Protein AF-A0A1I4UAG1-F1 (afdb_monomer_lite)

Structure (mmCIF, N/CA/C/O backbone):
data_AF-A0A1I4UAG1-F1
#
_entry.id   AF-A0A1I4UAG1-F1
#
loop_
_atom_site.group_PDB
_atom_site.id
_atom_site.type_symbol
_atom_site.label_atom_id
_atom_site.label_alt_id
_atom_site.label_comp_id
_atom_site.label_asym_id
_atom_site.label_entity_id
_atom_site.label_seq_id
_atom_site.pdbx_PDB_ins_code
_atom_site.Cartn_x
_atom_site.Cartn_y
_atom_site.Cartn_z
_atom_site.occupancy
_atom_site.B_iso_or_equiv
_atom_site.auth_seq_id
_atom_site.auth_comp_id
_atom_site.auth_asym_id
_atom_site.auth_atom_id
_atom_site.pdbx_PDB_model_num
ATOM 1 N N . MET A 1 1 ? 1.148 -17.034 2.488 1.00 36.41 1 MET A N 1
ATOM 2 C CA . MET A 1 1 ? 2.399 -16.518 3.083 1.00 36.41 1 MET A CA 1
ATOM 3 C C . MET A 1 1 ? 2.016 -15.257 3.834 1.00 36.41 1 MET A C 1
ATOM 5 O O . MET A 1 1 ? 1.573 -14.318 3.188 1.00 36.41 1 MET A O 1
ATOM 9 N N . ASN A 1 2 ? 2.050 -15.269 5.167 1.00 34.09 2 ASN A N 1
ATOM 10 C CA . ASN A 1 2 ? 1.623 -14.113 5.958 1.00 34.09 2 ASN A CA 1
ATOM 11 C C . ASN A 1 2 ? 2.826 -13.196 6.171 1.00 34.09 2 ASN A C 1
ATOM 13 O O . ASN A 1 2 ? 3.825 -13.617 6.750 1.00 34.09 2 ASN A O 1
ATOM 17 N N . VAL A 1 3 ? 2.739 -11.968 5.663 1.00 47.25 3 VAL A N 1
ATOM 18 C CA . VAL A 1 3 ? 3.727 -10.916 5.921 1.00 47.25 3 VAL A CA 1
ATOM 19 C C . VAL A 1 3 ? 3.365 -10.281 7.258 1.00 47.25 3 VAL A C 1
ATOM 21 O O . VAL A 1 3 ? 2.279 -9.723 7.399 1.00 47.25 3 VAL A O 1
ATOM 24 N N .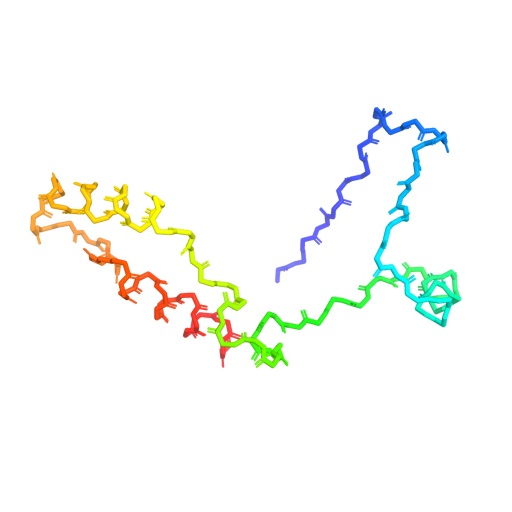 TYR A 1 4 ? 4.255 -10.384 8.240 1.00 49.16 4 TYR A N 1
ATOM 25 C CA . TYR A 1 4 ? 4.127 -9.670 9.506 1.00 49.16 4 TYR A CA 1
ATOM 26 C C . TYR A 1 4 ? 4.937 -8.381 9.407 1.00 49.16 4 TYR A C 1
ATOM 28 O O . TYR A 1 4 ? 6.123 -8.416 9.091 1.00 49.16 4 TYR A O 1
ATOM 36 N N . LEU A 1 5 ? 4.279 -7.243 9.619 1.00 63.88 5 LEU A N 1
ATOM 37 C CA . LEU A 1 5 ? 4.933 -5.939 9.636 1.00 63.88 5 LEU A CA 1
ATOM 38 C C . LEU A 1 5 ? 5.484 -5.687 11.042 1.00 63.88 5 LEU A C 1
ATOM 40 O O . LEU A 1 5 ? 4.742 -5.789 12.021 1.00 63.88 5 LEU A O 1
ATOM 44 N N . GLU A 1 6 ? 6.770 -5.362 11.144 1.00 74.44 6 GLU A N 1
ATOM 45 C CA . GLU A 1 6 ? 7.379 -4.937 12.404 1.00 74.44 6 GLU A CA 1
ATOM 46 C C . GLU A 1 6 ? 7.156 -3.439 12.625 1.00 74.44 6 GLU A C 1
ATOM 48 O O . GLU A 1 6 ? 7.263 -2.632 11.700 1.00 74.44 6 GLU A O 1
ATOM 53 N N . ILE A 1 7 ? 6.832 -3.062 13.864 1.00 72.06 7 ILE A N 1
ATOM 54 C CA . ILE A 1 7 ? 6.707 -1.655 14.250 1.00 72.06 7 ILE A CA 1
ATOM 55 C C . ILE A 1 7 ? 8.116 -1.078 14.393 1.00 72.06 7 ILE A C 1
ATOM 57 O O . ILE A 1 7 ? 8.915 -1.564 15.197 1.00 72.06 7 ILE A O 1
ATOM 61 N N . ASP A 1 8 ? 8.405 -0.022 13.635 1.00 78.38 8 ASP A N 1
ATOM 62 C CA . ASP A 1 8 ? 9.658 0.718 13.748 1.00 78.38 8 ASP A CA 1
ATOM 63 C C . ASP A 1 8 ? 9.760 1.374 15.136 1.00 78.38 8 ASP A C 1
ATOM 65 O O . ASP A 1 8 ? 8.953 2.222 15.518 1.00 78.38 8 ASP A O 1
ATOM 69 N N . LYS A 1 9 ? 10.775 0.972 15.906 1.00 81.69 9 LYS A N 1
ATOM 70 C CA . LYS A 1 9 ? 11.013 1.451 17.276 1.00 81.69 9 LYS A CA 1
ATOM 71 C C . LYS A 1 9 ? 11.460 2.915 17.341 1.00 81.69 9 LYS A C 1
ATOM 73 O O . LYS A 1 9 ? 11.509 3.471 18.432 1.00 81.69 9 LYS A O 1
ATOM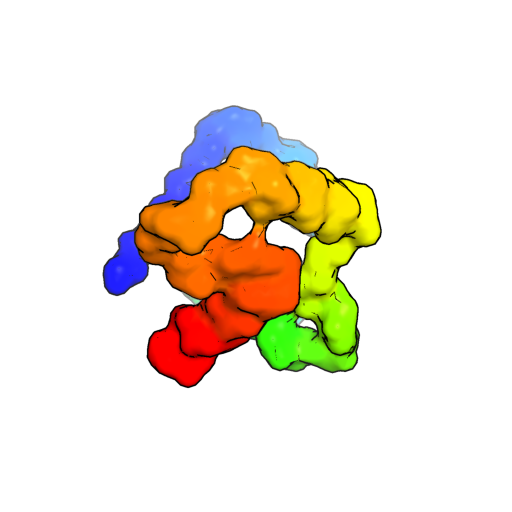 78 N N . SER A 1 10 ? 11.807 3.525 16.209 1.00 82.94 10 SER A N 1
ATOM 79 C CA . SER A 1 10 ? 12.194 4.936 16.116 1.00 82.94 10 SER A CA 1
ATOM 80 C C . SER A 1 10 ? 11.002 5.891 15.953 1.00 82.94 10 SER A C 1
ATOM 82 O O . SER A 1 10 ? 11.185 7.111 15.932 1.00 82.94 10 SER A O 1
ATOM 84 N N . LEU A 1 11 ? 9.776 5.361 15.859 1.00 75.62 11 LEU A N 1
ATOM 85 C CA . LEU A 1 11 ? 8.563 6.162 15.721 1.00 75.62 11 LEU A CA 1
ATOM 86 C C . LEU A 1 11 ? 8.330 7.039 16.958 1.00 75.62 11 LEU A C 1
ATOM 88 O O . LEU A 1 11 ? 8.184 6.560 18.079 1.00 75.62 11 LEU A O 1
ATOM 92 N N . ASN A 1 12 ? 8.265 8.348 16.729 1.00 80.06 12 ASN A N 1
ATOM 93 C CA . ASN A 1 12 ? 7.964 9.345 17.751 1.00 80.06 12 ASN A CA 1
ATOM 94 C C . ASN A 1 12 ? 6.451 9.377 18.040 1.00 80.06 12 ASN A C 1
ATOM 96 O O . ASN A 1 12 ? 5.648 9.380 17.111 1.00 80.06 12 ASN A O 1
ATOM 100 N N . GLU A 1 13 ? 6.044 9.473 19.306 1.00 75.56 13 GLU A N 1
ATOM 101 C CA . GLU A 1 13 ? 4.627 9.568 19.705 1.00 75.56 13 GLU A CA 1
ATOM 102 C C . GLU A 1 13 ? 3.913 10.813 19.151 1.00 75.56 13 GLU A C 1
ATOM 104 O O . GLU A 1 13 ? 2.707 10.802 18.916 1.00 75.56 13 GLU A O 1
ATOM 109 N N . SER A 1 14 ? 4.660 11.888 18.895 1.00 77.06 14 SER A N 1
ATOM 110 C CA . SER A 1 14 ? 4.154 13.102 18.243 1.00 77.06 14 SER A CA 1
ATOM 111 C C . SER A 1 14 ? 4.039 12.978 16.722 1.00 77.06 14 SER A C 1
ATOM 113 O O . SER A 1 14 ? 3.592 13.919 16.055 1.00 77.06 14 SER A O 1
ATOM 115 N N . LEU A 1 15 ? 4.435 11.836 16.145 1.00 72.31 15 LEU A N 1
ATOM 116 C CA . LEU A 1 15 ? 4.354 11.620 14.713 1.00 72.31 15 LEU A CA 1
ATOM 117 C C . LEU A 1 15 ? 2.887 11.641 14.291 1.00 72.31 15 LEU A C 1
ATOM 119 O O . LEU A 1 15 ? 2.079 10.780 14.637 1.00 72.31 15 LEU A O 1
ATOM 123 N N . ARG A 1 16 ? 2.537 12.651 13.497 1.00 66.69 16 ARG A N 1
ATOM 124 C CA . ARG A 1 16 ? 1.200 12.787 12.935 1.00 66.69 16 ARG A CA 1
ATOM 125 C C . ARG A 1 16 ? 1.016 11.722 11.855 1.00 66.69 16 ARG A C 1
ATOM 127 O O . ARG A 1 16 ? 1.296 11.963 10.687 1.00 66.69 16 ARG A O 1
ATOM 134 N N . ILE A 1 17 ? 0.498 10.561 12.254 1.00 62.59 17 ILE A N 1
ATOM 135 C CA . ILE A 1 17 ? 0.156 9.426 11.370 1.00 62.59 17 ILE A CA 1
ATOM 136 C C . ILE A 1 17 ? -0.855 9.852 10.284 1.00 62.59 17 ILE A C 1
ATOM 138 O O . ILE A 1 17 ? -1.009 9.219 9.241 1.00 62.59 17 ILE A O 1
ATOM 142 N N . TRP A 1 18 ? -1.559 10.961 10.513 1.00 63.31 18 TRP A N 1
ATOM 143 C CA . TRP A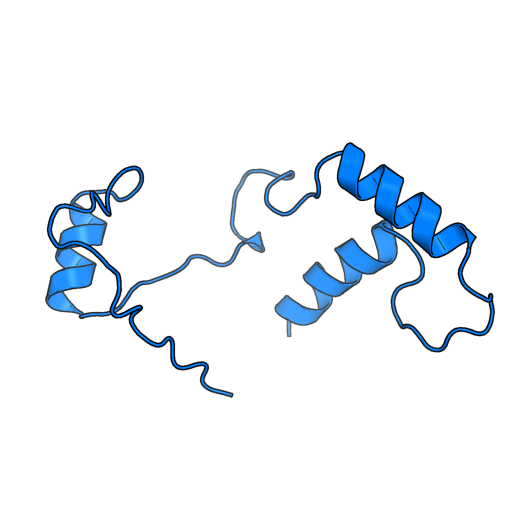 1 18 ? -2.799 11.257 9.831 1.00 63.31 18 TRP A CA 1
ATOM 144 C C . TRP A 1 18 ? -2.704 12.402 8.818 1.00 63.31 18 TRP A C 1
ATOM 146 O O . TRP A 1 18 ? -2.681 13.579 9.182 1.00 63.31 18 TRP A O 1
ATOM 156 N N . ARG A 1 19 ? -2.771 12.052 7.527 1.00 56.75 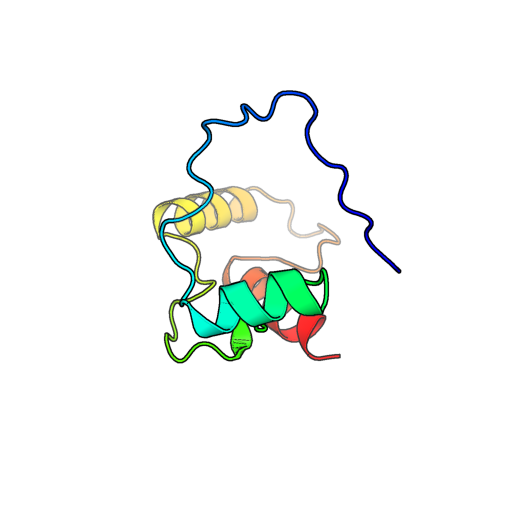19 ARG A N 1
ATOM 157 C CA . ARG A 1 19 ? -3.204 12.974 6.458 1.00 56.75 19 ARG A CA 1
ATOM 158 C C . ARG A 1 19 ? -4.362 12.460 5.589 1.00 56.75 19 ARG A C 1
ATOM 160 O O . ARG A 1 19 ? -5.032 13.288 4.988 1.00 56.75 19 ARG A O 1
ATOM 167 N N . TYR A 1 20 ? -4.655 11.151 5.555 1.00 60.44 20 TYR A N 1
ATOM 168 C CA . TYR A 1 20 ? -5.523 10.581 4.500 1.00 60.44 20 TYR A CA 1
ATOM 169 C C . TYR A 1 20 ? -6.554 9.516 4.941 1.00 60.44 20 TYR A C 1
ATOM 171 O O . TYR A 1 20 ? -7.040 8.755 4.108 1.00 60.44 20 TYR A O 1
ATOM 179 N N . MET A 1 21 ? -6.930 9.436 6.224 1.00 73.75 21 MET A N 1
ATOM 180 C CA . MET A 1 21 ? -7.970 8.498 6.692 1.00 73.75 21 MET A CA 1
ATOM 181 C C . MET A 1 21 ? -9.256 9.232 7.115 1.00 73.75 21 MET A C 1
ATOM 183 O O . MET A 1 21 ? -9.206 10.267 7.768 1.00 73.75 21 MET A O 1
ATOM 187 N N . GLY A 1 22 ? -10.431 8.730 6.735 1.00 80.06 22 GLY A N 1
ATOM 188 C CA . GLY A 1 22 ? -11.706 9.269 7.231 1.00 80.06 22 GLY A CA 1
ATOM 189 C C . GLY A 1 22 ? -11.991 8.817 8.668 1.00 80.06 22 GLY A C 1
ATOM 190 O O . GLY A 1 22 ? -11.537 7.747 9.068 1.00 80.06 22 GLY A O 1
ATOM 191 N N . LEU A 1 23 ? -12.788 9.580 9.426 1.00 84.50 23 LEU A N 1
ATOM 192 C CA . LEU A 1 23 ? -13.123 9.265 10.826 1.00 84.50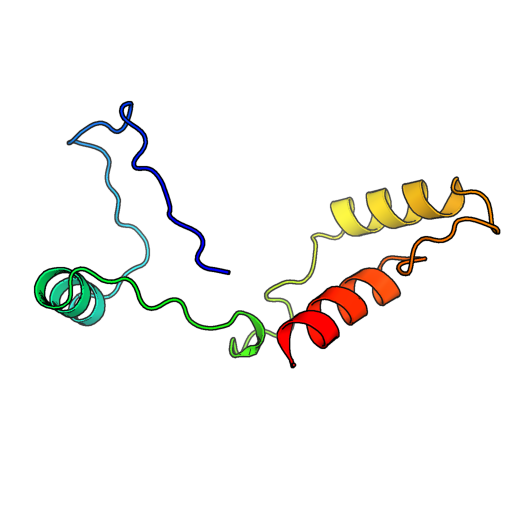 23 LEU A CA 1
ATOM 193 C C . LEU A 1 23 ? -13.693 7.847 11.007 1.00 84.50 23 LEU A C 1
ATOM 195 O O . LEU A 1 23 ? -13.249 7.118 11.886 1.00 84.50 23 LEU A O 1
ATOM 199 N N . ALA A 1 24 ? -14.618 7.422 10.143 1.00 86.69 24 ALA A N 1
ATOM 200 C CA . ALA A 1 24 ? -15.202 6.079 10.213 1.00 86.69 24 ALA A CA 1
ATOM 201 C C . ALA A 1 24 ? -14.148 4.966 10.061 1.00 86.69 24 ALA A C 1
ATOM 203 O O . ALA A 1 24 ? -14.206 3.950 10.749 1.00 86.69 24 ALA A O 1
ATOM 204 N N . LYS A 1 25 ? -13.146 5.179 9.196 1.00 80.81 25 LYS A N 1
ATOM 205 C CA . LYS A 1 25 ? -12.036 4.235 9.015 1.00 80.81 25 LYS A CA 1
ATOM 206 C C . LYS A 1 25 ? -11.129 4.193 10.246 1.00 80.81 25 LYS A C 1
ATOM 208 O O . LYS A 1 25 ? -10.651 3.117 10.584 1.00 80.81 25 LYS A O 1
ATOM 213 N N . LEU A 1 26 ? -10.939 5.321 10.936 1.00 83.81 26 LEU A N 1
ATOM 214 C CA . LEU A 1 26 ? -10.204 5.337 12.203 1.00 83.81 26 LEU A CA 1
ATOM 215 C C . LEU A 1 26 ? -10.932 4.544 13.288 1.00 83.81 26 LEU A C 1
ATOM 217 O O . LEU A 1 26 ? -10.313 3.722 13.954 1.00 83.81 26 LEU A O 1
ATOM 221 N N . ILE A 1 27 ? -12.229 4.792 13.474 1.00 88.00 27 ILE A N 1
ATOM 222 C CA . ILE A 1 27 ? -13.017 4.091 14.498 1.00 88.00 27 ILE A CA 1
ATOM 223 C C . ILE A 1 27 ? -12.945 2.582 14.248 1.00 88.00 27 ILE A C 1
ATOM 225 O O . ILE A 1 27 ? -12.583 1.827 15.146 1.00 88.00 27 ILE A O 1
ATOM 229 N N . SER A 1 28 ? -13.150 2.163 12.996 1.00 87.31 28 SER A N 1
ATOM 230 C CA . SER A 1 28 ? -12.999 0.764 12.595 1.00 87.31 28 SER A CA 1
ATOM 231 C C . SER A 1 28 ? -11.592 0.213 12.871 1.00 87.31 28 SER A C 1
ATOM 233 O O . SER A 1 28 ? -11.473 -0.907 13.367 1.00 87.31 28 SER A O 1
ATOM 235 N N . LEU A 1 29 ? -10.524 0.981 12.620 1.00 86.06 29 LEU A N 1
ATOM 236 C CA . LEU A 1 29 ? -9.150 0.580 12.944 1.00 86.06 29 LEU A CA 1
ATOM 237 C C . LEU A 1 29 ? -8.960 0.353 14.450 1.00 86.06 29 LEU A C 1
ATOM 239 O O . LEU A 1 29 ? -8.332 -0.628 14.835 1.00 86.06 29 LEU A O 1
ATOM 243 N N . PHE A 1 30 ? -9.496 1.224 15.307 1.00 86.19 30 PHE A N 1
ATOM 244 C CA . PHE A 1 30 ? -9.377 1.057 16.758 1.00 86.19 30 PHE A CA 1
ATOM 245 C C . PHE A 1 30 ? -10.176 -0.134 17.284 1.00 86.19 30 PHE A C 1
ATOM 247 O O . PHE A 1 30 ? -9.667 -0.879 18.121 1.00 86.19 30 PHE A O 1
ATOM 254 N N . GLU A 1 31 ? -11.390 -0.340 16.777 1.00 91.31 31 GLU A N 1
ATOM 255 C CA . GLU A 1 31 ? -12.241 -1.463 17.174 1.00 91.31 31 GLU A CA 1
ATOM 256 C C . GLU A 1 31 ? -11.658 -2.806 16.726 1.00 91.31 31 GLU A C 1
ATOM 258 O O . GLU A 1 31 ? -11.603 -3.760 17.501 1.00 91.31 31 GLU A O 1
ATOM 263 N N . THR A 1 32 ? -11.191 -2.882 15.479 1.00 87.19 32 THR A N 1
ATOM 264 C CA . THR A 1 32 ? -10.734 -4.143 14.873 1.00 87.19 32 THR A CA 1
ATOM 265 C C . THR A 1 32 ? -9.246 -4.410 15.075 1.00 87.19 32 THR A C 1
ATOM 267 O O . THR A 1 32 ? -8.798 -5.537 14.872 1.00 87.19 32 THR A O 1
ATOM 270 N N . LYS A 1 33 ? -8.468 -3.386 15.455 1.00 82.62 33 LYS A N 1
ATOM 271 C CA . LYS A 1 33 ? -6.994 -3.402 15.491 1.00 82.62 33 LYS A CA 1
ATOM 272 C C . LYS A 1 33 ? -6.375 -3.880 14.171 1.00 82.62 33 LYS A C 1
ATOM 274 O O . LYS A 1 33 ? -5.296 -4.469 14.164 1.00 82.62 33 LYS A O 1
ATOM 279 N N . ALA A 1 34 ? -7.060 -3.630 13.057 1.00 77.06 34 ALA A N 1
ATOM 280 C CA . ALA A 1 34 ? -6.675 -4.080 11.729 1.00 77.06 34 ALA A CA 1
ATOM 281 C C . ALA A 1 34 ? -6.880 -2.969 10.694 1.00 77.06 34 ALA A C 1
ATOM 283 O O . ALA A 1 34 ? -7.832 -2.191 10.761 1.00 77.06 34 ALA A O 1
ATOM 284 N N . LEU A 1 35 ? -5.979 -2.906 9.713 1.00 75.19 35 LEU A N 1
ATOM 285 C CA . LEU A 1 35 ? -6.052 -1.948 8.618 1.00 75.19 35 LEU A CA 1
ATOM 286 C C . LEU A 1 35 ? -6.522 -2.653 7.344 1.00 75.19 35 LEU A C 1
ATOM 288 O O . LEU A 1 35 ? -5.871 -3.577 6.861 1.00 75.19 35 LEU A O 1
ATOM 292 N N . TRP A 1 36 ? -7.627 -2.179 6.774 1.00 70.88 36 TRP A N 1
ATOM 293 C CA . TRP A 1 36 ? -8.137 -2.674 5.499 1.00 70.88 36 TRP A CA 1
ATOM 294 C C . TRP A 1 36 ? -7.574 -1.841 4.355 1.00 70.88 36 TRP A C 1
ATOM 296 O O . TRP A 1 36 ? -7.981 -0.698 4.130 1.00 70.88 36 TRP A O 1
ATOM 306 N N . LEU A 1 37 ? -6.620 -2.425 3.636 1.00 71.81 37 LEU A N 1
ATOM 307 C CA . LEU A 1 37 ? -6.085 -1.849 2.413 1.00 71.81 37 LEU A CA 1
ATOM 308 C C . LEU A 1 37 ? -6.937 -2.305 1.231 1.00 71.81 37 LEU A C 1
ATOM 310 O O . LEU A 1 37 ? -7.221 -3.490 1.061 1.00 71.81 37 LEU A O 1
ATOM 314 N N . VAL A 1 38 ? -7.364 -1.338 0.427 1.00 69.19 38 VAL A N 1
ATOM 315 C CA . VAL A 1 38 ? -8.069 -1.599 -0.825 1.00 69.19 38 VAL A CA 1
ATOM 316 C C . VAL A 1 38 ? -7.042 -2.055 -1.860 1.00 69.19 38 VAL A C 1
ATOM 318 O O . VAL A 1 38 ? -5.926 -1.534 -1.897 1.00 69.19 38 VAL A O 1
ATOM 321 N N . ARG A 1 39 ? -7.399 -3.040 -2.690 1.00 69.56 39 ARG A N 1
ATOM 322 C CA . ARG A 1 39 ? -6.507 -3.497 -3.758 1.00 69.56 39 ARG A CA 1
ATOM 323 C C . ARG A 1 39 ? -6.297 -2.373 -4.774 1.00 69.56 39 ARG A C 1
ATOM 325 O O . ARG A 1 39 ? -7.262 -1.723 -5.180 1.00 69.56 39 ARG A O 1
ATOM 332 N N . ALA A 1 40 ? -5.052 -2.176 -5.202 1.00 64.69 40 ALA A N 1
ATOM 333 C CA . ALA A 1 40 ? -4.677 -1.074 -6.085 1.00 64.69 40 ALA A CA 1
ATOM 334 C C . ALA A 1 40 ? -5.410 -1.082 -7.445 1.00 64.69 40 ALA A C 1
ATOM 336 O O . ALA A 1 40 ? -5.630 -0.043 -8.050 1.00 64.69 40 ALA A O 1
ATOM 337 N N . ASP A 1 41 ? -5.856 -2.245 -7.907 1.00 60.56 41 ASP A N 1
ATOM 338 C CA . ASP A 1 41 ? -6.597 -2.407 -9.159 1.00 60.56 41 ASP A CA 1
ATOM 339 C C . ASP A 1 41 ? -8.077 -1.995 -9.071 1.00 60.56 41 ASP A C 1
ATOM 341 O O . ASP A 1 41 ? -8.760 -1.923 -10.089 1.00 60.56 41 ASP A O 1
ATOM 345 N N . THR A 1 42 ? -8.589 -1.719 -7.868 1.00 67.31 42 THR A N 1
ATOM 346 C CA . THR A 1 42 ? -9.977 -1.264 -7.666 1.00 67.31 42 THR A CA 1
ATOM 347 C C . THR A 1 42 ? -10.112 0.258 -7.610 1.00 67.31 42 THR A C 1
ATOM 349 O O . THR A 1 42 ? -11.228 0.778 -7.500 1.00 67.31 42 THR A O 1
ATOM 352 N N . PHE A 1 43 ? -8.999 0.994 -7.694 1.00 63.75 43 PHE A N 1
ATOM 353 C CA . PHE A 1 43 ? -9.044 2.445 -7.796 1.00 63.75 43 PHE A CA 1
ATOM 354 C C . PHE A 1 43 ? -9.599 2.874 -9.159 1.00 63.75 43 PHE A C 1
ATOM 356 O O . PHE A 1 43 ? -9.329 2.275 -10.196 1.00 63.75 43 PHE A O 1
ATOM 363 N N . LYS A 1 44 ? -10.419 3.931 -9.155 1.00 61.56 44 LYS A N 1
ATOM 364 C CA . LYS A 1 44 ? -11.038 4.471 -10.378 1.00 61.56 44 LYS A CA 1
ATOM 365 C C . LYS A 1 44 ? -10.039 5.203 -11.275 1.00 61.56 44 LYS A C 1
ATOM 367 O O . LYS A 1 44 ? -10.346 5.443 -12.442 1.00 61.56 44 LYS A O 1
ATOM 372 N N . ASP A 1 45 ? -8.889 5.601 -10.735 1.00 64.56 45 ASP A N 1
ATOM 373 C CA . ASP A 1 45 ? -7.854 6.263 -11.512 1.00 64.56 45 ASP A CA 1
ATOM 374 C C . ASP A 1 45 ? -7.049 5.228 -12.306 1.00 64.56 45 ASP A C 1
ATOM 376 O O . ASP A 1 45 ? -6.303 4.419 -11.763 1.00 64.56 45 ASP A O 1
ATOM 380 N N . LYS A 1 46 ? -7.183 5.294 -13.632 1.00 60.41 46 LYS A N 1
ATOM 381 C CA . LYS A 1 46 ? -6.452 4.471 -14.606 1.00 60.41 46 LYS A CA 1
ATOM 382 C C . LYS A 1 46 ? -4.926 4.642 -14.550 1.00 60.41 46 LYS A C 1
ATOM 384 O O . LYS A 1 46 ? -4.208 3.902 -15.221 1.00 60.41 46 LYS A O 1
ATOM 389 N N . HIS A 1 47 ? -4.436 5.663 -13.851 1.00 57.03 47 HIS A N 1
ATOM 390 C CA . HIS A 1 47 ? -3.015 5.923 -13.645 1.00 57.03 47 HIS A CA 1
ATOM 391 C C . HIS A 1 47 ? -2.527 5.513 -12.253 1.00 57.03 47 HIS A C 1
ATOM 393 O O . HIS A 1 47 ? -1.323 5.575 -12.002 1.00 57.03 47 HIS A O 1
ATOM 399 N N . GLU A 1 48 ? -3.410 5.051 -11.368 1.00 60.75 48 GLU A N 1
ATOM 400 C CA . GLU A 1 48 ? -3.009 4.529 -10.067 1.00 60.75 48 GLU A CA 1
ATOM 401 C C . GLU A 1 48 ? -2.231 3.218 -10.272 1.00 60.75 48 GLU A C 1
ATOM 403 O O . GLU A 1 48 ? -2.705 2.274 -10.900 1.00 60.75 48 GLU A O 1
ATOM 408 N N . GLY A 1 49 ? -0.967 3.198 -9.839 1.00 61.19 49 GLY A N 1
ATOM 409 C CA . GLY A 1 49 ? -0.027 2.111 -10.143 1.00 61.19 49 GLY A CA 1
ATOM 410 C C . GLY A 1 49 ? 0.718 2.243 -11.480 1.00 61.19 49 GLY A C 1
ATOM 411 O O . GLY A 1 49 ? 1.457 1.329 -11.851 1.00 61.19 49 GLY A O 1
ATOM 412 N N . ARG A 1 50 ? 0.575 3.360 -12.209 1.00 68.56 50 ARG A N 1
ATOM 413 C CA . ARG A 1 50 ? 1.434 3.681 -13.358 1.00 68.56 50 ARG A CA 1
ATOM 414 C C . ARG A 1 50 ? 2.714 4.351 -12.868 1.00 68.56 50 ARG A C 1
ATOM 416 O O . ARG A 1 50 ? 2.664 5.333 -12.131 1.00 68.56 50 ARG A O 1
ATOM 423 N N . PHE A 1 51 ? 3.866 3.846 -13.297 1.00 70.75 51 PHE A N 1
ATOM 424 C CA . PHE A 1 51 ? 5.131 4.500 -12.972 1.00 70.75 51 PHE A CA 1
ATOM 425 C C . PHE A 1 51 ? 5.225 5.904 -13.596 1.00 70.75 51 PHE A C 1
ATOM 427 O O . PHE A 1 51 ? 4.750 6.094 -14.721 1.00 70.75 51 PHE A O 1
ATOM 434 N N . PRO A 1 52 ? 5.862 6.871 -12.905 1.00 80.25 52 PRO A N 1
ATOM 435 C CA . PRO A 1 52 ? 6.192 8.170 -13.482 1.00 80.25 52 PRO A CA 1
ATOM 436 C C . PRO A 1 52 ? 6.998 8.030 -14.779 1.00 80.25 52 PRO A C 1
ATOM 438 O O . PRO A 1 52 ? 7.765 7.077 -14.941 1.00 80.25 52 PRO A O 1
ATOM 441 N N . ASP A 1 53 ? 6.878 9.003 -15.684 1.00 80.88 53 ASP A N 1
ATOM 442 C CA . ASP A 1 53 ? 7.543 8.955 -16.994 1.00 80.88 53 ASP A CA 1
ATOM 443 C C . ASP A 1 53 ? 9.069 8.822 -16.902 1.00 80.88 53 ASP A C 1
ATOM 445 O O . ASP A 1 53 ? 9.680 8.115 -17.703 1.00 80.88 53 ASP A O 1
ATOM 449 N N . GLU A 1 54 ? 9.687 9.431 -15.891 1.00 84.19 54 GLU A N 1
ATOM 450 C CA . GLU A 1 54 ? 11.126 9.315 -15.625 1.00 84.19 54 GLU A CA 1
ATOM 451 C C . GLU A 1 54 ? 11.538 7.871 -15.305 1.00 84.19 54 GLU A C 1
ATOM 453 O O . GLU A 1 54 ? 12.562 7.366 -15.778 1.00 84.19 54 GLU A O 1
ATOM 458 N N . MET A 1 55 ? 10.708 7.174 -14.527 1.00 80.81 55 MET A N 1
ATOM 459 C CA . MET A 1 55 ? 10.939 5.784 -14.153 1.00 80.81 55 MET A CA 1
ATOM 460 C C . MET A 1 55 ? 10.718 4.857 -15.347 1.00 80.81 55 MET A C 1
ATOM 462 O O . MET A 1 55 ? 11.518 3.949 -15.568 1.00 80.81 55 MET A O 1
ATOM 466 N N . ARG A 1 56 ? 9.704 5.140 -16.173 1.00 81.19 56 ARG A N 1
ATOM 467 C CA . ARG A 1 56 ? 9.498 4.451 -17.453 1.00 81.19 56 ARG A CA 1
ATOM 468 C C . ARG A 1 56 ? 10.721 4.599 -18.363 1.00 81.19 56 ARG A C 1
ATOM 470 O O . ARG A 1 56 ? 11.233 3.594 -18.847 1.00 81.19 56 ARG A O 1
ATOM 477 N N . ALA A 1 57 ? 11.236 5.816 -18.540 1.00 84.38 57 ALA A N 1
ATOM 478 C CA . ALA A 1 57 ? 12.421 6.074 -19.362 1.00 84.38 57 ALA A CA 1
ATOM 479 C C . ALA A 1 57 ? 13.676 5.351 -18.833 1.00 84.38 57 ALA A C 1
ATOM 481 O O . ALA A 1 57 ? 14.469 4.804 -19.609 1.00 84.38 57 ALA A O 1
ATOM 482 N N . SER A 1 58 ? 13.831 5.302 -17.508 1.00 84.06 58 SER A N 1
ATOM 483 C CA . SER A 1 58 ? 14.923 4.580 -16.849 1.00 84.06 58 SER A CA 1
ATOM 484 C C . SER A 1 58 ? 14.814 3.067 -17.065 1.00 84.06 58 SER A C 1
ATOM 486 O O . SER A 1 58 ? 15.804 2.425 -17.413 1.00 84.06 58 SER A O 1
ATOM 488 N N . MET A 1 59 ? 13.610 2.497 -16.936 1.00 79.81 59 MET A N 1
ATOM 489 C CA . MET A 1 59 ? 13.357 1.075 -17.193 1.00 79.81 59 MET A CA 1
ATOM 490 C C . MET A 1 59 ? 13.597 0.713 -18.659 1.00 79.81 59 MET A C 1
ATOM 492 O O . MET A 1 59 ? 14.293 -0.258 -18.936 1.00 79.81 59 MET A O 1
ATOM 496 N N . GLU A 1 60 ? 13.084 1.503 -19.604 1.00 82.88 60 GLU A N 1
ATOM 497 C CA . GLU A 1 60 ? 13.315 1.289 -21.038 1.00 82.88 60 GLU A CA 1
ATOM 498 C C . GLU A 1 60 ? 14.813 1.319 -21.383 1.00 82.88 60 GLU A C 1
ATOM 500 O O . GLU A 1 60 ? 15.292 0.486 -22.154 1.00 82.88 60 GLU A O 1
ATOM 505 N N . SER A 1 61 ? 15.571 2.244 -20.786 1.00 84.62 61 SER A N 1
ATOM 506 C CA . SER A 1 61 ? 17.026 2.319 -20.970 1.00 84.62 61 SER A CA 1
ATOM 507 C C . SER A 1 61 ? 17.747 1.120 -20.360 1.00 84.62 61 SER A C 1
ATOM 509 O O . SER A 1 61 ? 18.654 0.576 -20.987 1.00 84.62 61 SER A O 1
ATOM 511 N N . ALA A 1 62 ? 17.329 0.669 -19.175 1.00 82.38 62 ALA A N 1
ATOM 512 C CA . ALA A 1 62 ? 17.877 -0.528 -18.553 1.00 82.38 62 ALA A CA 1
ATOM 513 C C . ALA A 1 62 ? 17.647 -1.760 -19.442 1.00 82.38 62 ALA A C 1
ATOM 515 O O . ALA A 1 62 ? 18.616 -2.423 -19.801 1.00 82.38 62 ALA A O 1
ATOM 516 N N . TYR A 1 63 ? 16.404 -2.014 -19.877 1.00 76.44 63 TYR A N 1
ATOM 517 C CA . TYR A 1 63 ? 16.033 -3.180 -20.695 1.00 76.44 63 TYR A CA 1
ATOM 518 C C . TYR A 1 63 ? 16.705 -3.222 -22.073 1.00 76.44 63 TYR A C 1
ATOM 520 O O . TYR A 1 63 ? 17.075 -4.305 -22.522 1.00 76.44 63 TYR A O 1
ATOM 528 N N . LYS A 1 64 ? 16.969 -2.073 -22.712 1.00 81.38 64 LYS A N 1
ATOM 529 C CA . LYS A 1 64 ? 17.769 -2.021 -23.956 1.00 81.38 64 LYS A CA 1
ATOM 530 C C . LYS A 1 64 ? 19.180 -2.584 -23.788 1.00 81.38 64 LYS A C 1
ATOM 532 O O . LYS A 1 64 ? 19.734 -3.122 -24.743 1.00 81.38 64 LYS A O 1
ATOM 537 N N . ASN A 1 65 ? 19.745 -2.461 -22.590 1.00 81.12 65 ASN A N 1
ATOM 538 C CA . ASN A 1 65 ? 21.096 -2.915 -22.283 1.00 81.12 65 ASN A CA 1
ATOM 539 C C . ASN A 1 65 ? 21.138 -4.367 -21.782 1.00 81.12 65 ASN A C 1
ATOM 541 O O . ASN A 1 65 ? 22.226 -4.901 -21.564 1.00 81.12 65 ASN A O 1
ATOM 545 N N . PHE A 1 66 ? 19.987 -5.027 -21.599 1.00 76.44 66 PHE A N 1
ATOM 546 C CA . PHE A 1 66 ? 19.964 -6.429 -21.197 1.00 76.44 66 PHE A CA 1
ATOM 547 C C . PHE A 1 66 ? 20.258 -7.369 -22.379 1.00 76.44 66 PHE A C 1
ATOM 549 O O . PHE A 1 66 ? 19.823 -7.132 -23.509 1.00 76.44 66 PHE A O 1
ATOM 556 N N . PRO A 1 67 ? 20.957 -8.488 -22.128 1.00 78.94 67 PRO A N 1
ATOM 557 C CA . PRO A 1 67 ? 21.164 -9.520 -23.134 1.00 78.94 67 PRO A CA 1
ATOM 558 C C . PRO A 1 67 ? 19.827 -10.145 -23.570 1.00 78.94 67 PRO A C 1
ATOM 560 O O . PRO A 1 67 ? 18.982 -10.478 -22.740 1.00 78.94 67 PRO A O 1
ATOM 563 N N . LYS A 1 68 ? 19.640 -10.348 -24.885 1.00 72.38 68 LYS A N 1
ATOM 564 C CA . LYS A 1 68 ? 18.388 -10.874 -25.487 1.00 72.38 68 LYS A CA 1
ATOM 565 C C . LYS A 1 68 ? 17.976 -12.261 -24.973 1.00 72.38 68 LYS A C 1
ATOM 567 O O . LYS A 1 68 ? 16.818 -12.645 -25.075 1.00 72.38 68 LYS A O 1
ATOM 572 N N . ASN A 1 69 ? 18.937 -13.007 -24.451 1.00 75.94 69 ASN A N 1
ATOM 573 C CA . ASN A 1 69 ? 18.829 -14.343 -23.877 1.00 75.94 69 ASN A CA 1
ATOM 574 C C . ASN A 1 69 ? 18.640 -14.331 -22.346 1.00 75.94 69 ASN A C 1
ATOM 576 O O . ASN A 1 69 ? 18.841 -15.353 -21.695 1.00 75.94 69 ASN A O 1
ATOM 580 N N . ASN A 1 70 ? 18.262 -13.193 -21.759 1.00 73.25 70 ASN A N 1
ATOM 581 C CA . ASN A 1 70 ? 17.919 -13.106 -20.343 1.00 73.25 70 ASN A CA 1
ATOM 582 C C . ASN A 1 70 ? 16.644 -13.932 -20.040 1.00 73.25 70 ASN A C 1
ATOM 584 O O . ASN A 1 70 ? 15.626 -13.719 -20.701 1.00 73.25 70 ASN A O 1
ATOM 588 N N . PRO A 1 71 ? 16.658 -14.836 -19.039 1.00 77.44 71 PRO A N 1
ATOM 589 C CA . PRO A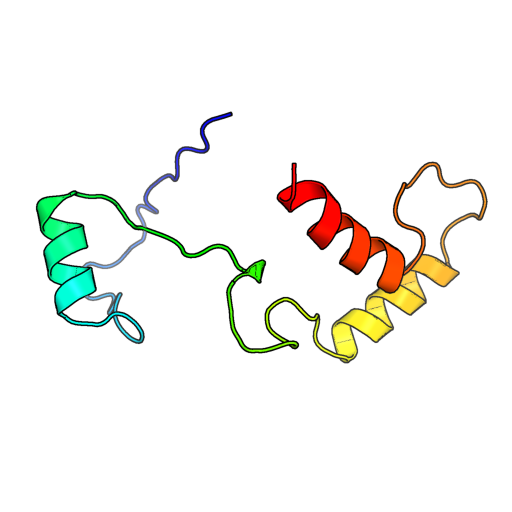 1 71 ? 15.486 -15.619 -18.634 1.00 77.44 71 PRO A CA 1
ATOM 590 C C . PRO A 1 71 ? 14.401 -14.812 -17.895 1.00 77.44 71 PRO A C 1
ATOM 592 O O . PRO A 1 71 ? 13.425 -15.397 -17.425 1.00 77.44 71 PRO A O 1
ATOM 595 N N . SER A 1 72 ? 14.553 -13.491 -17.751 1.00 75.75 72 SER A N 1
ATOM 596 C CA . SER A 1 72 ? 13.547 -12.635 -17.119 1.00 75.75 72 SER A CA 1
ATOM 597 C C . SER A 1 72 ? 12.180 -12.747 -17.821 1.00 75.75 72 SER A C 1
ATOM 599 O O . SER A 1 72 ? 12.107 -12.598 -19.044 1.00 75.75 72 SER A O 1
ATOM 601 N N . PRO A 1 73 ? 11.077 -12.939 -17.070 1.00 73.88 73 PRO A N 1
ATOM 602 C CA . PRO A 1 73 ? 9.721 -12.934 -17.621 1.00 73.88 73 PRO A CA 1
ATOM 603 C C . PRO A 1 73 ? 9.254 -11.533 -18.040 1.00 73.88 73 PRO A C 1
ATOM 605 O O . PRO A 1 73 ? 8.212 -11.403 -18.672 1.00 73.88 73 PRO A O 1
ATOM 608 N N . VAL A 1 74 ? 10.011 -10.499 -17.672 1.00 77.88 74 VAL A N 1
ATOM 609 C CA . VAL A 1 74 ? 9.738 -9.096 -17.971 1.00 77.88 74 VAL A CA 1
ATOM 610 C C . VAL A 1 74 ? 10.819 -8.597 -18.918 1.00 77.88 74 VAL A C 1
ATOM 612 O O . VAL A 1 74 ? 12.002 -8.662 -18.564 1.00 77.88 74 VAL A O 1
ATOM 615 N N . LYS A 1 75 ? 10.426 -8.124 -20.104 1.00 76.31 75 LYS A N 1
ATOM 616 C CA . LYS A 1 75 ? 11.365 -7.675 -21.144 1.00 76.31 75 LYS A CA 1
ATOM 617 C C . LYS A 1 75 ? 11.335 -6.174 -21.386 1.00 76.31 75 LYS A C 1
ATOM 619 O O . LYS A 1 75 ? 12.299 -5.636 -21.923 1.00 76.31 75 LYS A O 1
ATOM 624 N N . ASP A 1 76 ? 10.258 -5.508 -20.993 1.00 75.00 76 ASP A N 1
ATOM 625 C CA . ASP A 1 76 ? 10.113 -4.065 -21.089 1.00 75.00 76 ASP A CA 1
ATOM 626 C C . ASP A 1 76 ? 9.138 -3.523 -20.028 1.00 75.00 76 ASP A C 1
ATOM 628 O O . ASP A 1 76 ? 8.693 -4.230 -19.119 1.00 75.00 76 ASP A O 1
ATOM 632 N N . TYR A 1 77 ? 8.847 -2.226 -20.119 1.00 73.81 77 TYR A N 1
ATOM 633 C CA . TYR A 1 77 ? 7.913 -1.546 -19.229 1.00 73.81 77 TYR A CA 1
ATOM 634 C C . TYR A 1 77 ? 6.488 -2.116 -19.305 1.00 73.81 77 TYR A C 1
ATOM 636 O O . TYR A 1 77 ? 5.849 -2.271 -18.264 1.00 73.81 77 TYR A O 1
ATOM 644 N N . ASN A 1 78 ? 5.995 -2.434 -20.505 1.00 76.06 78 ASN A N 1
ATOM 645 C CA . ASN A 1 78 ? 4.638 -2.947 -20.678 1.00 76.06 78 ASN A CA 1
ATOM 646 C C . ASN A 1 78 ? 4.529 -4.358 -20.099 1.00 76.06 78 ASN A C 1
ATOM 648 O O . ASN A 1 78 ? 3.603 -4.627 -19.342 1.00 76.06 78 ASN A O 1
ATOM 652 N N . ASP A 1 79 ? 5.526 -5.211 -20.346 1.00 76.62 79 ASP A N 1
ATOM 653 C CA . ASP A 1 79 ? 5.618 -6.540 -19.740 1.00 76.62 79 ASP A CA 1
ATOM 654 C C . ASP A 1 79 ? 5.654 -6.460 -18.209 1.00 76.62 79 ASP A C 1
ATOM 656 O O . ASP A 1 79 ? 5.074 -7.304 -17.525 1.00 76.62 79 ASP A O 1
ATOM 660 N N . PHE A 1 80 ? 6.324 -5.449 -17.643 1.00 76.31 80 PHE A N 1
ATOM 661 C CA . PHE A 1 80 ? 6.372 -5.270 -16.192 1.00 76.31 80 PHE A CA 1
ATOM 662 C C . PHE A 1 80 ? 5.010 -4.855 -15.642 1.00 76.31 80 PHE A C 1
ATOM 664 O O . PHE A 1 80 ? 4.554 -5.409 -14.643 1.00 76.31 80 PHE A O 1
ATOM 671 N N . GLN A 1 81 ? 4.348 -3.910 -16.311 1.00 72.50 81 GLN A N 1
ATOM 672 C CA . GLN A 1 81 ? 3.009 -3.462 -15.948 1.00 72.50 81 GLN A CA 1
ATOM 673 C C . GLN A 1 81 ? 2.010 -4.630 -16.014 1.00 72.50 81 GLN A C 1
ATOM 675 O O . GLN A 1 81 ? 1.265 -4.867 -15.062 1.00 72.50 81 GLN A O 1
ATOM 680 N N . ASP A 1 82 ? 2.060 -5.419 -17.086 1.00 75.94 82 ASP A N 1
ATOM 681 C CA . ASP A 1 82 ? 1.225 -6.604 -17.279 1.00 75.94 82 ASP A CA 1
ATOM 682 C C . ASP A 1 82 ? 1.534 -7.702 -16.259 1.00 75.94 82 ASP A C 1
ATOM 684 O O . ASP A 1 82 ? 0.622 -8.375 -15.775 1.00 75.94 82 ASP A O 1
ATOM 688 N N . TYR A 1 83 ? 2.805 -7.883 -15.894 1.00 73.06 83 TYR A N 1
ATOM 689 C CA . TYR A 1 83 ? 3.216 -8.816 -14.849 1.00 73.06 83 TYR A CA 1
ATOM 690 C C . TYR A 1 83 ? 2.634 -8.429 -13.486 1.00 73.06 83 TYR A C 1
ATOM 692 O O . TYR A 1 83 ? 2.122 -9.296 -12.774 1.00 73.06 83 TYR A O 1
ATOM 700 N N . LEU A 1 84 ? 2.654 -7.141 -13.131 1.00 68.94 84 LEU A N 1
ATOM 701 C CA . LEU A 1 84 ? 2.055 -6.652 -11.886 1.00 68.94 84 LEU A CA 1
ATOM 702 C C . LEU A 1 84 ? 0.541 -6.895 -11.857 1.00 68.94 84 LEU A C 1
ATOM 704 O O . LEU A 1 84 ? 0.024 -7.373 -10.847 1.00 68.94 84 LEU A O 1
ATOM 708 N N . ILE A 1 85 ? -0.143 -6.655 -12.979 1.00 66.44 85 ILE A N 1
ATOM 709 C CA . ILE A 1 85 ? -1.587 -6.884 -13.117 1.00 66.44 85 ILE A CA 1
ATOM 710 C C . ILE A 1 85 ? -1.911 -8.384 -13.031 1.00 66.44 85 ILE A C 1
ATOM 712 O O . ILE A 1 85 ? -2.738 -8.798 -12.219 1.00 66.44 85 ILE A O 1
ATOM 716 N N . LYS A 1 86 ? -1.236 -9.234 -13.817 1.00 63.34 86 LYS A N 1
ATOM 717 C CA . LYS A 1 86 ? -1.525 -10.679 -13.879 1.00 63.34 86 LYS A CA 1
ATOM 718 C C . LYS A 1 86 ? -1.199 -11.419 -12.587 1.00 63.34 86 LYS A C 1
ATOM 720 O O . LYS A 1 86 ? -1.929 -12.339 -12.230 1.00 63.34 86 LYS A O 1
ATOM 725 N N . LYS A 1 87 ? -0.131 -11.044 -11.878 1.00 57.97 87 LYS A N 1
ATOM 726 C CA . LYS A 1 87 ? 0.293 -11.755 -10.660 1.00 57.97 87 LYS A CA 1
ATOM 727 C C . LYS A 1 87 ? -0.522 -11.394 -9.411 1.00 57.97 87 LYS A C 1
ATOM 729 O O . LYS A 1 87 ? -0.370 -12.056 -8.395 1.00 57.97 87 LYS A O 1
ATOM 734 N N . HIS A 1 88 ? -1.348 -10.348 -9.474 1.00 50.78 88 HIS A N 1
ATOM 735 C CA . HIS A 1 88 ? -2.261 -9.943 -8.393 1.00 50.78 88 HIS A CA 1
ATOM 736 C C . HIS A 1 88 ? -3.732 -10.316 -8.681 1.00 50.78 88 HIS A C 1
ATOM 738 O O . HIS A 1 88 ? -4.610 -10.029 -7.866 1.00 50.78 88 HIS A O 1
ATOM 744 N N . LEU A 1 89 ? -4.010 -10.963 -9.823 1.00 42.72 89 LEU A N 1
ATOM 745 C CA . LEU A 1 89 ? -5.349 -11.396 -10.248 1.00 42.72 89 LEU A CA 1
ATOM 746 C C . LEU A 1 89 ? -5.601 -12.914 -10.127 1.00 42.72 89 LEU A C 1
ATOM 748 O O . LEU A 1 89 ? -6.688 -13.354 -10.496 1.00 42.72 89 LEU A O 1
ATOM 752 N N . TYR A 1 90 ? -4.660 -13.690 -9.573 1.00 35.31 90 TYR A N 1
ATOM 753 C CA . TYR A 1 90 ? -4.828 -15.115 -9.247 1.00 35.31 90 TYR A CA 1
ATOM 754 C C . TYR A 1 90 ? -4.272 -15.442 -7.863 1.00 35.31 90 TYR A C 1
ATOM 756 O O . TYR A 1 90 ? -3.123 -15.029 -7.587 1.00 35.31 90 TYR A O 1
#

Secondary structure (DSSP, 8-state):
-PPPPPPPTT--TT----SS--HHHHHHHHHHS---PPPGGG-S-TTTTPPPHHHHHHHHHHHHTS-TT---S--SHHHHHHHHHHHT--

Foldseek 3Di:
DDDDDDDDPPDDPPPPPDDDDDPVQVVVCVVVVDHDDDDQVPDPDPCRPPDDPVVQVVQQVVLVPDDPPDPDCARHPVSVSVCVVVVVPD

pLDDT: mean 72.12, std 11.94, range [34.09, 91.31]

Sequence (90 aa):
MNVYLEIDKSLNESLRIWRYMGLAKLISLFETKALWLVRADTFKDKHEGRFPDEMRASMESAYKNFPKNNPSPVKDYNDFQDYLIKKHLY

Organism: NCBI:txid44574

Radius of gyration: 18.84 Å; chains: 1; bounding box: 36×30×45 Å